Protein AF-A0A2W2GRZ0-F1 (afdb_monomer_lite)

Structure (mmCIF, N/CA/C/O backbone):
data_AF-A0A2W2GRZ0-F1
#
_entry.id   AF-A0A2W2GRZ0-F1
#
loop_
_atom_site.group_PDB
_atom_site.id
_atom_site.type_symbol
_atom_site.label_atom_id
_atom_site.label_alt_id
_atom_site.label_comp_id
_atom_site.label_asym_id
_atom_site.label_entity_id
_atom_site.label_seq_id
_atom_site.pdbx_PDB_ins_code
_atom_site.Cartn_x
_atom_site.Cartn_y
_atom_site.Cartn_z
_atom_site.occupancy
_a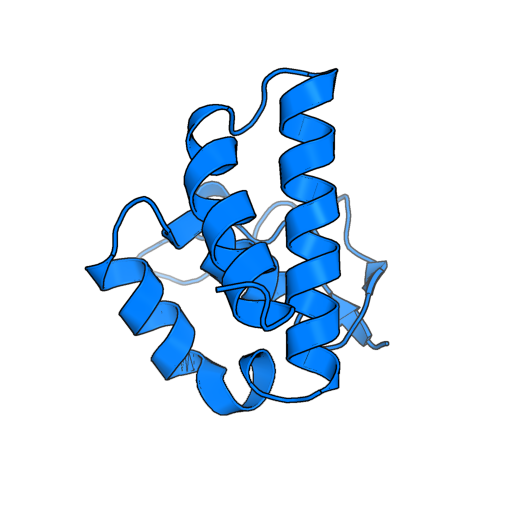tom_site.B_iso_or_equiv
_atom_site.auth_seq_id
_atom_site.auth_comp_id
_atom_site.auth_asym_id
_atom_site.auth_atom_id
_atom_site.pdbx_PDB_model_num
ATOM 1 N N . MET A 1 1 ? 1.954 5.872 15.792 1.00 89.19 1 MET A N 1
ATOM 2 C CA . MET A 1 1 ? 3.178 5.587 15.011 1.00 89.19 1 MET A CA 1
ATOM 3 C C . MET A 1 1 ? 3.865 4.347 15.564 1.00 89.19 1 MET A C 1
ATOM 5 O O . MET A 1 1 ? 3.862 4.187 16.784 1.00 89.19 1 MET A O 1
ATOM 9 N N . ARG A 1 2 ? 4.457 3.518 14.701 1.00 92.88 2 ARG A N 1
ATOM 10 C CA . ARG A 1 2 ? 5.312 2.356 15.021 1.00 92.88 2 ARG A CA 1
ATOM 11 C C . ARG A 1 2 ? 6.471 2.287 14.025 1.00 92.88 2 ARG A C 1
ATOM 13 O O . ARG A 1 2 ? 6.433 2.994 13.027 1.00 92.88 2 ARG A O 1
ATOM 20 N N . THR A 1 3 ? 7.485 1.480 14.321 1.00 96.00 3 THR A N 1
ATOM 21 C CA . THR A 1 3 ? 8.539 1.162 13.353 1.00 96.00 3 THR A CA 1
ATOM 22 C C . THR A 1 3 ? 7.947 0.368 12.193 1.00 96.00 3 THR A C 1
ATOM 24 O O . THR A 1 3 ? 7.301 -0.653 12.420 1.00 96.00 3 THR A O 1
ATOM 27 N N . GLU A 1 4 ? 8.159 0.852 10.977 1.00 96.06 4 GLU A N 1
ATOM 28 C CA . GLU A 1 4 ? 7.628 0.320 9.725 1.00 96.06 4 GLU A CA 1
ATOM 29 C C . GLU A 1 4 ? 8.758 0.279 8.682 1.00 96.06 4 GLU A C 1
ATOM 31 O O . GLU A 1 4 ? 9.711 1.052 8.759 1.00 96.06 4 GLU A O 1
ATOM 36 N N . HIS A 1 5 ? 8.649 -0.603 7.688 1.00 95.50 5 HIS A N 1
ATOM 37 C CA . HIS A 1 5 ? 9.616 -0.694 6.582 1.00 95.50 5 HIS A CA 1
ATOM 38 C C . HIS A 1 5 ? 9.606 0.550 5.672 1.00 95.50 5 HIS A C 1
ATOM 40 O O . HIS A 1 5 ? 10.603 0.872 5.045 1.00 95.50 5 HIS A O 1
ATOM 46 N N . THR A 1 6 ? 8.456 1.226 5.602 1.00 94.25 6 THR A N 1
ATOM 47 C CA . THR A 1 6 ? 8.105 2.369 4.734 1.00 94.25 6 THR A CA 1
ATOM 48 C C . THR A 1 6 ? 8.179 2.143 3.218 1.00 94.25 6 THR A C 1
ATOM 50 O O . THR A 1 6 ? 7.406 2.768 2.501 1.00 94.25 6 THR A O 1
ATOM 53 N N . ASP A 1 7 ? 8.951 1.167 2.740 1.00 94.75 7 ASP A N 1
ATOM 54 C CA . ASP A 1 7 ? 9.022 0.791 1.318 1.00 94.75 7 ASP A CA 1
ATOM 55 C C . ASP A 1 7 ? 8.657 -0.688 1.066 1.00 94.75 7 ASP A C 1
ATOM 57 O O . ASP A 1 7 ? 9.384 -1.466 0.452 1.00 94.75 7 ASP A O 1
ATOM 61 N N . LEU A 1 8 ? 7.569 -1.163 1.680 1.00 96.88 8 LEU A N 1
ATOM 62 C CA . LEU A 1 8 ? 7.194 -2.580 1.607 1.00 96.88 8 LEU A CA 1
ATOM 63 C C . LEU A 1 8 ? 6.388 -2.877 0.334 1.00 96.88 8 LEU A C 1
ATOM 65 O O . LEU A 1 8 ? 5.161 -2.802 0.344 1.00 96.88 8 LEU A O 1
ATOM 69 N N . HIS A 1 9 ? 7.069 -3.266 -0.743 1.00 95.81 9 HIS A N 1
ATOM 70 C CA . HIS A 1 9 ? 6.446 -3.718 -1.993 1.00 95.81 9 HIS A CA 1
ATOM 71 C C . HIS A 1 9 ? 6.978 -5.078 -2.467 1.00 95.81 9 HIS A C 1
ATOM 73 O O . HIS A 1 9 ? 7.917 -5.639 -1.905 1.00 95.81 9 HIS A O 1
ATOM 79 N N . TRP A 1 10 ? 6.373 -5.633 -3.521 1.00 96.75 10 TRP A N 1
ATOM 80 C CA . TRP A 1 10 ? 6.587 -7.024 -3.940 1.00 96.75 10 TRP A CA 1
ATOM 81 C C . TRP A 1 10 ? 8.041 -7.405 -4.247 1.00 96.75 10 TRP A C 1
ATOM 83 O O . TRP A 1 10 ? 8.422 -8.535 -3.952 1.00 96.75 10 TRP A O 1
ATOM 93 N N . SER A 1 11 ? 8.871 -6.503 -4.784 1.00 95.75 11 SER A N 1
ATOM 94 C CA . SER A 1 11 ? 10.296 -6.802 -5.022 1.00 95.75 11 SER A CA 1
ATOM 95 C C . SER A 1 11 ? 11.144 -6.865 -3.746 1.00 95.75 11 SER A C 1
ATOM 97 O O . SER A 1 11 ? 12.223 -7.451 -3.778 1.00 95.75 11 SER A O 1
ATOM 99 N N . ASN A 1 12 ? 10.641 -6.340 -2.624 1.00 97.50 12 ASN A N 1
ATOM 100 C CA . ASN A 1 12 ? 11.294 -6.406 -1.312 1.00 97.50 12 ASN A CA 1
ATOM 101 C C . ASN A 1 12 ? 10.874 -7.663 -0.530 1.00 97.50 12 ASN A C 1
ATOM 103 O O . ASN A 1 12 ? 11.270 -7.852 0.620 1.00 97.50 12 ASN A O 1
ATOM 107 N N . LEU A 1 13 ? 10.098 -8.556 -1.156 1.00 97.62 13 LEU A N 1
ATOM 108 C CA . LEU A 1 13 ? 9.668 -9.835 -0.603 1.00 97.62 13 LEU A CA 1
ATOM 109 C C . LEU A 1 13 ? 10.262 -10.998 -1.401 1.00 97.62 13 LEU A C 1
ATOM 111 O O . LEU A 1 13 ? 10.325 -10.980 -2.628 1.00 97.62 13 LEU A O 1
ATOM 115 N N . THR A 1 14 ? 10.648 -12.063 -0.703 1.00 97.50 14 THR A N 1
ATOM 116 C CA . THR A 1 14 ? 11.192 -13.278 -1.333 1.00 97.50 14 THR A CA 1
ATOM 117 C C . THR A 1 14 ? 10.270 -14.488 -1.185 1.00 97.50 14 THR A C 1
ATOM 119 O O . THR A 1 14 ? 9.400 -14.548 -0.315 1.00 97.50 14 THR A O 1
ATOM 122 N N . ARG A 1 15 ? 10.470 -15.477 -2.066 1.00 95.50 15 ARG A N 1
ATOM 123 C CA . ARG A 1 15 ? 9.818 -16.797 -2.049 1.00 95.50 15 ARG A CA 1
ATOM 124 C C . ARG A 1 15 ? 10.842 -17.896 -2.393 1.00 95.50 15 ARG A C 1
ATOM 126 O O . ARG A 1 15 ? 11.798 -17.591 -3.104 1.00 95.50 15 ARG A O 1
ATOM 133 N N . PRO A 1 16 ? 10.671 -19.164 -1.950 1.00 93.75 16 PRO A N 1
ATOM 134 C CA . PRO A 1 16 ? 9.538 -19.705 -1.185 1.00 93.75 16 PRO A CA 1
ATOM 135 C C . PRO A 1 16 ? 9.584 -19.374 0.311 1.00 93.75 16 PRO A C 1
ATOM 137 O O . PRO A 1 16 ? 8.548 -19.386 0.967 1.00 93.75 16 PRO A O 1
ATOM 140 N N . ARG A 1 17 ? 10.765 -19.061 0.854 1.00 97.12 17 ARG A N 1
ATOM 141 C CA . ARG A 1 17 ? 10.901 -18.557 2.222 1.00 97.12 17 ARG A CA 1
ATOM 142 C C . ARG A 1 17 ? 10.716 -17.047 2.208 1.00 97.12 17 ARG A C 1
ATOM 144 O O . ARG A 1 17 ? 11.405 -16.376 1.451 1.00 97.12 17 ARG A O 1
ATOM 151 N N . LEU A 1 18 ? 9.825 -16.548 3.058 1.00 96.50 18 LEU A N 1
ATOM 152 C CA . LEU A 1 18 ? 9.580 -15.121 3.204 1.00 96.50 18 LEU A CA 1
ATOM 153 C C . LEU A 1 18 ? 10.741 -14.449 3.947 1.00 96.50 18 LEU A C 1
ATOM 155 O O . LEU A 1 18 ? 10.971 -14.717 5.127 1.00 96.50 18 LEU A O 1
ATOM 159 N N . TRP A 1 19 ? 11.426 -13.552 3.248 1.00 97.56 19 TRP A N 1
ATOM 160 C CA . TRP A 1 19 ? 12.309 -12.529 3.807 1.00 97.56 19 TRP A CA 1
ATOM 161 C C . TRP A 1 19 ? 1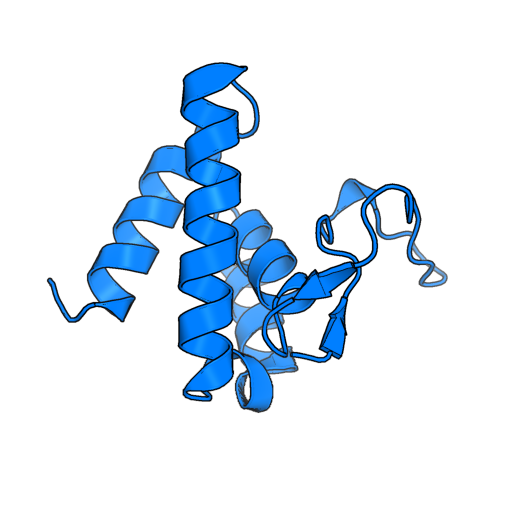1.852 -11.154 3.335 1.00 97.56 19 TRP A C 1
ATOM 163 O O . TRP A 1 19 ? 11.396 -11.032 2.197 1.00 97.56 19 TRP A O 1
ATOM 173 N N . ILE A 1 20 ? 12.020 -10.158 4.204 1.00 97.25 20 ILE A N 1
ATOM 174 C CA . ILE A 1 20 ? 11.827 -8.739 3.901 1.00 97.25 20 ILE A CA 1
ATOM 175 C C . ILE A 1 20 ? 13.215 -8.135 3.686 1.00 97.25 20 ILE A C 1
ATOM 177 O O . ILE A 1 20 ? 14.062 -8.203 4.584 1.00 97.25 20 ILE A O 1
ATOM 181 N N . LEU A 1 21 ? 13.449 -7.628 2.483 1.00 97.56 21 LEU A N 1
ATOM 182 C CA . LEU A 1 21 ? 14.704 -7.027 2.041 1.00 97.56 21 LEU A CA 1
ATOM 183 C C . LEU A 1 21 ? 14.603 -5.503 2.067 1.00 97.56 21 LEU A C 1
ATOM 185 O O . LEU A 1 21 ? 13.506 -4.980 2.136 1.00 97.56 21 LEU A O 1
ATOM 189 N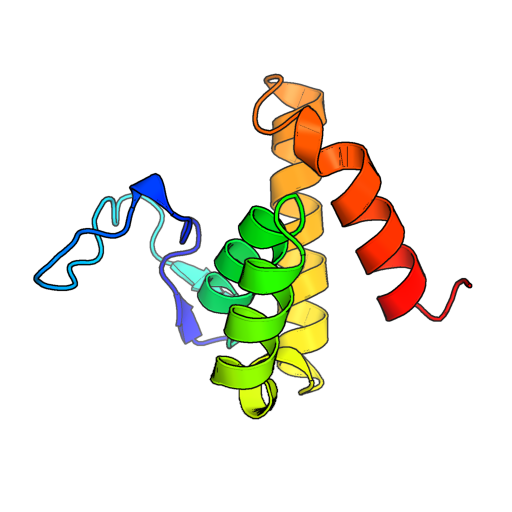 N . ASP A 1 22 ? 15.746 -4.838 1.921 1.00 95.94 22 ASP A N 1
ATOM 190 C CA . ASP A 1 22 ? 15.838 -3.398 1.654 1.00 95.94 22 ASP A CA 1
ATOM 191 C C . ASP A 1 22 ? 15.315 -2.469 2.762 1.00 95.94 22 ASP A C 1
ATOM 193 O O . ASP A 1 22 ? 14.474 -1.595 2.580 1.00 95.94 22 ASP A O 1
ATOM 197 N N . TRP A 1 23 ? 15.871 -2.648 3.959 1.00 96.00 23 TRP A N 1
ATOM 198 C CA . TRP A 1 23 ? 15.497 -1.875 5.140 1.00 96.00 23 TRP A CA 1
ATOM 199 C C . TRP A 1 23 ? 16.010 -0.424 5.125 1.00 96.00 23 TRP A C 1
ATOM 201 O O . TRP A 1 23 ? 15.889 0.251 6.136 1.00 96.00 23 TRP A O 1
ATOM 211 N N . GLU A 1 24 ? 16.611 0.097 4.056 1.00 94.75 24 GLU A N 1
ATOM 212 C CA . GLU A 1 24 ? 17.314 1.391 4.109 1.00 94.75 24 GLU A CA 1
ATOM 213 C C . GLU A 1 24 ? 16.422 2.596 4.477 1.00 94.75 24 GLU A C 1
ATOM 215 O O . GLU A 1 24 ? 16.923 3.582 5.020 1.00 94.75 24 GLU A O 1
ATOM 220 N N . TYR A 1 25 ? 15.104 2.478 4.281 1.00 90.62 25 TYR A N 1
ATOM 221 C CA . TYR A 1 25 ? 14.108 3.500 4.627 1.00 90.62 25 TYR A CA 1
ATOM 222 C C . TYR A 1 25 ? 13.247 3.160 5.854 1.00 90.62 25 TYR A C 1
ATOM 224 O O . TYR A 1 25 ? 12.204 3.784 6.062 1.00 90.62 25 TYR A O 1
ATOM 232 N N . TRP A 1 26 ? 13.633 2.186 6.685 1.00 91.88 26 TRP A N 1
ATOM 233 C CA . TRP A 1 26 ? 12.851 1.873 7.885 1.00 91.88 26 TRP A CA 1
ATOM 234 C C . TRP A 1 26 ? 12.748 3.099 8.807 1.00 91.88 26 TRP A C 1
ATOM 236 O O . TRP A 1 26 ? 13.745 3.755 9.103 1.00 91.88 26 TRP A O 1
ATOM 246 N N . ASP A 1 27 ? 11.540 3.415 9.282 1.00 94.06 27 ASP A N 1
ATOM 247 C CA . ASP A 1 27 ? 11.319 4.554 10.183 1.00 94.06 27 ASP A CA 1
ATOM 248 C C . ASP A 1 27 ? 9.985 4.435 10.947 1.00 94.06 27 ASP A C 1
ATOM 250 O O . ASP A 1 27 ? 9.213 3.485 10.788 1.00 94.06 27 ASP A O 1
ATOM 254 N N . ARG A 1 28 ? 9.693 5.403 11.820 1.00 96.00 28 ARG A N 1
ATOM 255 C CA . ARG A 1 28 ? 8.401 5.567 12.481 1.00 96.00 28 ARG A CA 1
ATOM 256 C C . ARG A 1 28 ? 7.359 6.096 11.498 1.00 96.00 28 ARG A C 1
ATOM 258 O O . ARG A 1 28 ? 7.372 7.269 11.144 1.00 96.00 28 ARG A O 1
ATOM 265 N N . ALA A 1 29 ? 6.362 5.279 11.183 1.00 94.38 29 ALA A N 1
ATOM 266 C CA . ALA A 1 29 ? 5.228 5.668 10.345 1.00 94.38 29 ALA A CA 1
ATOM 267 C C . ALA A 1 29 ? 3.883 5.357 11.043 1.00 94.38 29 ALA A C 1
ATOM 269 O O . ALA A 1 29 ? 3.863 4.803 12.158 1.00 94.38 29 ALA A O 1
ATOM 270 N N . PRO A 1 30 ? 2.729 5.775 10.482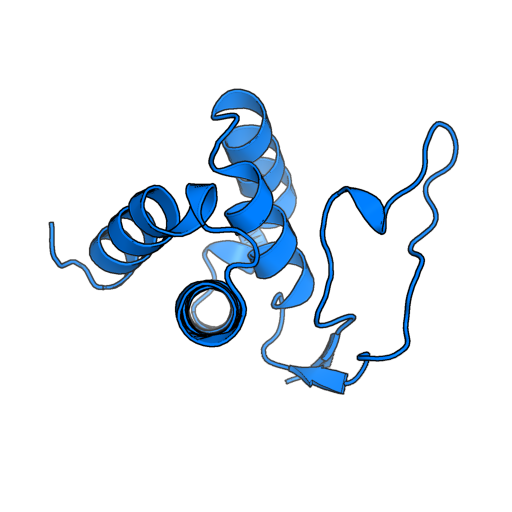 1.00 94.50 30 PRO A N 1
ATOM 271 C CA . PRO A 1 30 ? 1.421 5.295 10.923 1.00 94.50 30 PRO A CA 1
ATOM 272 C C . PRO A 1 30 ? 1.382 3.765 10.990 1.00 94.50 30 PRO A C 1
ATOM 274 O O . PRO A 1 30 ? 2.036 3.083 10.210 1.00 94.50 30 PRO A O 1
ATOM 277 N N . VAL A 1 31 ? 0.633 3.224 11.950 1.00 95.25 31 VAL A N 1
ATOM 278 C CA . VAL A 1 31 ? 0.526 1.767 12.100 1.00 95.25 31 VAL A CA 1
ATOM 279 C C . VAL A 1 31 ? -0.127 1.193 10.848 1.00 95.25 31 VAL A C 1
ATOM 281 O O . VAL A 1 31 ? -1.210 1.644 10.481 1.00 95.25 31 VAL A O 1
ATOM 284 N N . GLY A 1 32 ? 0.525 0.214 10.222 1.00 95.69 32 GLY A N 1
ATOM 285 C CA . GLY A 1 32 ? 0.045 -0.403 8.986 1.00 95.69 32 GLY A CA 1
ATOM 286 C C . GLY A 1 32 ? 0.552 0.274 7.714 1.00 95.69 32 GLY A C 1
ATOM 287 O O . GLY A 1 32 ? 0.093 -0.089 6.637 1.00 95.69 32 GLY A O 1
ATOM 288 N N . PHE A 1 33 ? 1.499 1.216 7.798 1.00 97.56 33 PHE A N 1
ATOM 289 C CA . PHE A 1 33 ? 2.054 1.883 6.615 1.00 97.56 33 PHE A CA 1
ATOM 290 C C . PHE A 1 33 ? 2.710 0.902 5.643 1.00 97.56 33 PHE A C 1
ATOM 292 O O . PHE A 1 33 ? 2.417 0.964 4.455 1.00 97.56 33 PHE A O 1
ATOM 299 N N . GLY A 1 34 ? 3.528 -0.047 6.115 1.00 97.31 34 GLY A N 1
ATOM 300 C CA . GLY A 1 34 ? 4.118 -1.043 5.215 1.00 97.31 34 GLY A CA 1
ATOM 301 C C . GLY A 1 34 ? 3.053 -1.888 4.507 1.00 97.31 34 GLY A C 1
ATOM 302 O O . GLY A 1 34 ? 3.115 -2.104 3.301 1.00 97.31 34 GLY A O 1
ATOM 303 N N . VAL A 1 35 ? 2.025 -2.317 5.240 1.00 97.56 35 VAL A N 1
ATOM 304 C CA . VAL A 1 35 ? 0.901 -3.079 4.675 1.00 97.56 35 VAL A CA 1
ATOM 305 C C . VAL A 1 35 ? 0.114 -2.245 3.660 1.00 97.56 35 VAL A C 1
ATOM 307 O O . VAL A 1 35 ? -0.262 -2.759 2.610 1.00 97.56 35 VAL A O 1
ATOM 310 N N . ALA A 1 36 ? -0.109 -0.964 3.947 1.00 98.44 36 ALA A N 1
ATOM 311 C CA . ALA A 1 36 ? -0.754 -0.036 3.032 1.00 98.44 36 ALA A CA 1
ATOM 312 C C . ALA A 1 36 ? 0.050 0.142 1.738 1.00 98.44 36 ALA A C 1
ATOM 314 O O . ALA A 1 36 ? -0.529 0.051 0.659 1.00 98.44 36 ALA A O 1
ATOM 315 N N . THR A 1 37 ? 1.373 0.312 1.826 1.00 98.19 37 THR A N 1
ATOM 316 C CA . THR A 1 37 ? 2.264 0.329 0.657 1.00 98.19 37 THR A CA 1
ATOM 317 C C . THR A 1 37 ? 2.101 -0.955 -0.160 1.00 98.19 37 THR A C 1
ATOM 319 O O . THR A 1 37 ? 1.787 -0.887 -1.348 1.00 98.19 37 THR A O 1
ATOM 322 N N . LEU A 1 38 ? 2.188 -2.131 0.472 1.00 98.50 38 LEU A N 1
ATOM 323 C CA . LEU A 1 38 ? 2.032 -3.420 -0.211 1.00 98.50 38 LEU A CA 1
ATOM 324 C C . LEU A 1 38 ? 0.669 -3.554 -0.910 1.00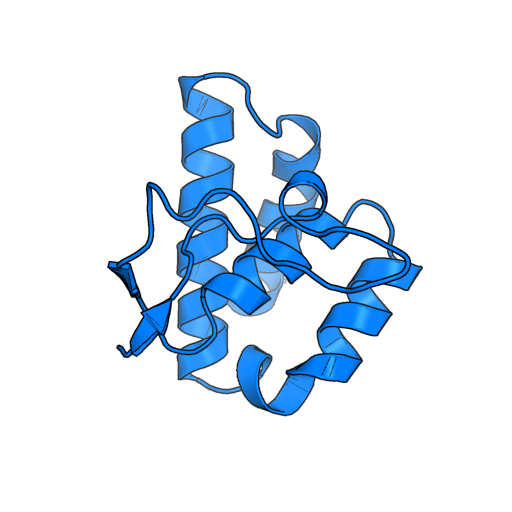 98.50 38 LEU A C 1
ATOM 326 O O . LEU A 1 38 ? 0.591 -4.025 -2.047 1.00 98.50 38 LEU A O 1
ATOM 330 N N . TYR A 1 39 ? -0.403 -3.134 -0.239 1.00 98.75 39 TYR A N 1
ATOM 331 C CA . TYR A 1 39 ? -1.755 -3.146 -0.788 1.00 98.75 39 TYR A CA 1
ATOM 332 C C . TYR A 1 39 ? -1.878 -2.235 -2.017 1.00 98.75 39 TYR A C 1
ATOM 334 O O . TYR A 1 39 ? -2.334 -2.692 -3.064 1.00 98.75 39 TYR A O 1
ATOM 342 N N . LEU A 1 40 ? -1.398 -0.990 -1.944 1.00 98.69 40 LEU A N 1
ATOM 343 C CA . LEU A 1 40 ? -1.456 -0.052 -3.070 1.00 98.69 40 LEU A CA 1
ATOM 344 C C . LEU A 1 40 ? -0.619 -0.527 -4.269 1.00 98.69 40 LEU A C 1
ATOM 346 O O . LEU A 1 40 ? -1.073 -0.434 -5.408 1.00 98.69 40 LEU A O 1
ATOM 350 N N . HIS A 1 41 ? 0.544 -1.141 -4.026 1.00 98.50 41 HIS A N 1
ATOM 351 C CA . HIS A 1 41 ? 1.346 -1.801 -5.068 1.00 98.50 41 HIS A CA 1
ATOM 352 C C . HIS A 1 41 ? 0.693 -3.060 -5.659 1.00 98.50 41 HIS A C 1
ATOM 354 O O . HIS A 1 41 ? 1.200 -3.621 -6.629 1.00 98.50 41 HIS A O 1
ATOM 360 N N . SER A 1 42 ? -0.423 -3.522 -5.095 1.00 98.62 42 SER A N 1
ATOM 361 C CA . SER A 1 42 ? -1.174 -4.674 -5.595 1.00 98.62 42 SER A CA 1
ATOM 362 C C . SER A 1 42 ? -2.364 -4.291 -6.474 1.00 98.62 42 SER A C 1
ATOM 364 O O . SER A 1 42 ? -2.926 -5.177 -7.111 1.00 98.62 42 SER A O 1
ATOM 366 N N . LEU A 1 43 ? -2.751 -3.009 -6.544 1.00 98.50 43 LEU A N 1
ATOM 367 C CA . LEU A 1 43 ? -3.998 -2.574 -7.195 1.00 98.50 43 LEU A CA 1
ATOM 368 C C . LEU A 1 43 ? -4.087 -2.904 -8.695 1.00 98.50 43 LEU A C 1
ATOM 370 O O . LEU A 1 43 ? -5.185 -3.046 -9.221 1.00 98.50 43 LEU A O 1
ATOM 374 N N . LEU A 1 44 ? -2.956 -3.092 -9.383 1.00 97.75 44 LEU A N 1
ATOM 375 C CA . LEU A 1 44 ? -2.936 -3.522 -10.791 1.00 97.75 44 LEU A CA 1
ATOM 376 C C . LEU A 1 44 ? -3.332 -4.986 -10.997 1.00 97.75 44 LEU A C 1
ATOM 378 O O . LEU A 1 44 ? -3.602 -5.401 -12.122 1.00 97.75 44 LEU A O 1
ATOM 382 N N . VAL A 1 45 ? -3.354 -5.779 -9.927 1.00 98.25 45 VAL A N 1
ATOM 383 C CA . VAL A 1 45 ? -3.752 -7.184 -9.953 1.00 98.25 45 VAL A CA 1
ATOM 384 C C . VAL A 1 45 ? -4.875 -7.362 -8.927 1.00 98.25 45 VAL A C 1
ATOM 386 O O . VAL A 1 45 ? -4.588 -7.685 -7.772 1.00 98.25 45 VAL A O 1
ATOM 389 N N . PRO A 1 46 ? -6.151 -7.157 -9.318 1.00 97.19 46 PRO A N 1
ATOM 390 C CA . PRO A 1 46 ? -7.281 -7.103 -8.386 1.00 97.19 46 PRO A CA 1
ATOM 391 C C . PRO A 1 46 ? -7.355 -8.295 -7.427 1.00 97.19 46 PRO A C 1
ATOM 393 O O . PRO A 1 46 ? -7.478 -8.105 -6.220 1.00 97.19 46 PRO A O 1
ATOM 396 N N . ASP A 1 47 ? -7.152 -9.516 -7.928 1.00 98.50 47 ASP A N 1
ATOM 397 C CA . ASP A 1 47 ? -7.145 -10.730 -7.100 1.00 98.50 47 ASP A CA 1
ATOM 398 C C . ASP A 1 47 ? -6.069 -10.697 -6.001 1.00 98.50 47 ASP A C 1
ATOM 400 O O . ASP A 1 47 ? -6.268 -11.208 -4.896 1.00 98.50 47 ASP A O 1
ATOM 404 N N . VAL A 1 48 ? -4.908 -10.100 -6.284 1.00 98.44 48 VAL A N 1
ATOM 405 C CA . VAL A 1 48 ? -3.826 -9.937 -5.306 1.00 98.44 48 VAL A CA 1
ATOM 406 C C . VAL A 1 48 ? -4.169 -8.821 -4.326 1.00 98.44 48 VAL A C 1
ATOM 408 O O . VAL A 1 48 ? -4.033 -9.038 -3.123 1.00 98.44 48 VAL A O 1
ATOM 411 N N . ALA A 1 49 ? -4.669 -7.677 -4.802 1.00 98.62 49 ALA A N 1
ATOM 412 C CA . ALA A 1 49 ? -5.118 -6.581 -3.942 1.00 98.62 49 ALA A CA 1
ATOM 413 C C . ALA A 1 49 ? -6.181 -7.046 -2.938 1.00 98.62 49 ALA A C 1
ATOM 415 O O . ALA A 1 49 ? -6.029 -6.811 -1.741 1.00 98.62 49 ALA A O 1
ATOM 416 N N . THR A 1 50 ? -7.195 -7.790 -3.390 1.00 98.62 50 THR A N 1
ATOM 417 C CA . THR A 1 50 ? -8.230 -8.375 -2.526 1.00 98.62 50 THR A CA 1
ATOM 418 C C . THR A 1 50 ? -7.637 -9.330 -1.493 1.00 98.62 50 THR A C 1
ATOM 420 O O . THR A 1 50 ? -8.028 -9.302 -0.329 1.00 98.62 50 THR A O 1
ATOM 423 N N . ARG A 1 51 ? -6.669 -10.171 -1.876 1.00 98.56 51 ARG A N 1
ATOM 424 C CA . ARG A 1 51 ? -6.010 -11.088 -0.931 1.00 98.56 51 ARG A CA 1
ATOM 425 C C . ARG A 1 51 ? -5.176 -10.352 0.113 1.00 98.56 51 ARG A C 1
ATOM 427 O O . ARG A 1 51 ? -5.197 -10.758 1.272 1.00 98.56 51 ARG A O 1
ATOM 434 N N . VAL A 1 52 ? -4.451 -9.303 -0.281 1.00 98.50 52 VAL A N 1
ATOM 435 C CA . VAL A 1 52 ? -3.689 -8.463 0.654 1.00 98.50 52 VAL A CA 1
ATOM 436 C C . VAL A 1 52 ? -4.643 -7.726 1.588 1.00 98.50 52 VAL A C 1
ATOM 438 O O . VAL A 1 52 ? -4.450 -7.799 2.797 1.00 98.50 52 VAL A O 1
ATOM 441 N N . HIS A 1 53 ? -5.693 -7.091 1.059 1.00 98.56 53 HIS A N 1
ATOM 442 C CA . HIS A 1 53 ? -6.694 -6.400 1.875 1.00 98.56 53 HIS A CA 1
ATOM 443 C C . HIS A 1 53 ? -7.323 -7.348 2.894 1.00 98.56 53 HIS A C 1
ATOM 445 O O . HIS A 1 53 ? -7.163 -7.130 4.088 1.00 98.56 53 HIS A O 1
ATOM 451 N N . ASN A 1 54 ? -7.897 -8.469 2.451 1.00 98.62 54 ASN A N 1
ATOM 452 C CA . ASN A 1 54 ? -8.532 -9.444 3.342 1.00 98.62 54 ASN A CA 1
ATOM 453 C C . ASN A 1 54 ? -7.567 -10.004 4.398 1.00 98.62 54 ASN A C 1
ATOM 455 O O . ASN A 1 54 ? -7.961 -10.238 5.537 1.00 98.62 54 ASN A O 1
ATOM 459 N N . GLY A 1 55 ? -6.302 -10.232 4.030 1.00 98.56 55 GLY A N 1
ATOM 460 C CA . GLY A 1 55 ? -5.282 -10.729 4.954 1.00 98.56 55 GLY A CA 1
ATOM 461 C C . GLY A 1 55 ? -4.886 -9.724 6.039 1.00 98.56 55 GLY A C 1
ATOM 462 O O . GLY A 1 55 ? -4.374 -10.132 7.080 1.00 98.56 55 GLY A O 1
ATOM 463 N N . PHE A 1 56 ? -5.130 -8.432 5.811 1.00 98.31 56 PHE A N 1
ATOM 464 C CA . PHE A 1 56 ? -4.758 -7.352 6.721 1.00 98.31 56 PHE A CA 1
ATOM 465 C C . PHE A 1 56 ? -5.900 -6.363 7.001 1.00 98.31 56 PHE A C 1
ATOM 467 O O . PHE A 1 56 ? -5.633 -5.221 7.384 1.00 98.31 56 PHE A O 1
ATOM 474 N N . ALA A 1 57 ? -7.156 -6.787 6.844 1.00 98.19 57 ALA A N 1
ATOM 475 C CA . ALA A 1 57 ? -8.331 -5.923 6.958 1.00 98.19 57 ALA A CA 1
ATOM 476 C C . ALA A 1 57 ? -8.389 -5.228 8.328 1.00 98.19 57 ALA A C 1
ATOM 478 O O . ALA A 1 57 ? -8.556 -4.014 8.399 1.00 98.19 57 ALA A O 1
ATOM 479 N N . ASP A 1 58 ? -8.087 -5.961 9.406 1.00 97.25 58 ASP A N 1
ATOM 480 C CA . ASP A 1 58 ? -8.013 -5.424 10.774 1.00 97.25 58 ASP A CA 1
ATOM 481 C C . ASP A 1 58 ? -7.064 -4.218 10.907 1.00 97.25 58 ASP A C 1
ATOM 483 O O . ASP A 1 58 ? -7.279 -3.332 11.737 1.00 97.25 58 ASP A O 1
ATOM 487 N N . LEU A 1 59 ? -5.994 -4.179 10.104 1.00 96.25 59 LEU A N 1
ATOM 488 C CA . LEU A 1 59 ? -5.065 -3.054 10.062 1.00 96.25 59 LEU A CA 1
ATOM 489 C C . LEU A 1 59 ? -5.553 -1.976 9.104 1.00 96.25 59 LEU A C 1
ATOM 491 O O . LEU A 1 59 ? -5.648 -0.822 9.520 1.00 96.25 59 LEU A O 1
ATOM 495 N N . LEU A 1 60 ? -5.838 -2.336 7.851 1.00 97.94 60 LEU A N 1
ATOM 496 C CA . LEU A 1 60 ? -6.148 -1.397 6.771 1.00 97.94 60 LEU A CA 1
ATOM 497 C C . LEU A 1 60 ? -7.442 -0.620 7.029 1.00 97.94 60 LEU A C 1
ATOM 499 O O . LEU A 1 60 ? -7.458 0.593 6.818 1.00 97.94 60 LEU A O 1
ATOM 503 N N . ASP A 1 61 ? -8.469 -1.277 7.562 1.00 97.19 61 ASP A N 1
ATOM 504 C CA . ASP A 1 61 ? -9.793 -0.683 7.780 1.00 97.19 61 ASP A CA 1
ATOM 505 C C . ASP A 1 61 ? -9.894 0.066 9.119 1.00 97.19 61 ASP A C 1
ATOM 507 O O . ASP A 1 61 ? -10.891 0.730 9.408 1.00 97.19 61 ASP A O 1
ATOM 511 N N . SER A 1 62 ? -8.846 0.014 9.948 1.00 96.62 62 SER A N 1
ATOM 512 C CA . SER A 1 62 ? -8.768 0.826 11.164 1.00 96.62 62 SER A CA 1
ATOM 513 C C . SER A 1 62 ? -8.602 2.319 10.828 1.00 96.62 62 SER A C 1
ATOM 515 O O . SER A 1 62 ? -7.998 2.651 9.806 1.00 96.62 62 SER A O 1
ATOM 517 N N . PRO A 1 63 ? -9.003 3.258 11.709 1.00 95.06 63 PRO A N 1
ATOM 518 C CA . PRO A 1 63 ? -8.768 4.689 11.481 1.00 95.06 63 PRO A CA 1
ATOM 519 C C . PRO A 1 63 ? -7.289 5.032 11.242 1.00 95.06 63 PRO A C 1
ATOM 521 O O . PRO A 1 63 ? -6.948 5.872 10.410 1.00 95.06 63 PRO A O 1
ATOM 524 N N . THR A 1 64 ? -6.379 4.351 11.946 1.00 95.69 64 THR A N 1
ATOM 525 C CA . THR A 1 64 ? -4.937 4.502 11.719 1.00 95.69 64 THR A CA 1
ATOM 526 C C . THR A 1 64 ? -4.483 3.910 10.390 1.00 95.69 64 THR A C 1
ATOM 528 O O . THR A 1 64 ? -3.581 4.471 9.772 1.00 95.69 64 THR A O 1
ATOM 531 N N . GLY A 1 65 ? -5.110 2.821 9.945 1.00 96.88 65 GLY A N 1
ATOM 532 C CA . GLY A 1 65 ? -4.849 2.168 8.666 1.00 96.88 65 GLY A CA 1
ATOM 533 C C . GLY A 1 65 ? -5.308 2.994 7.480 1.00 96.88 65 GLY A C 1
ATOM 534 O O . GLY A 1 65 ? -4.552 3.146 6.530 1.00 96.88 65 GLY A O 1
ATOM 535 N N . GLN A 1 66 ? -6.481 3.620 7.556 1.00 97.31 66 GLN A N 1
ATOM 536 C CA . GLN A 1 66 ? -6.934 4.578 6.544 1.00 97.31 66 GLN A CA 1
ATOM 537 C C . GLN A 1 66 ? -5.943 5.744 6.412 1.00 97.31 66 GLN A C 1
ATOM 539 O O . GLN A 1 66 ? -5.526 6.088 5.307 1.00 97.31 66 GLN A O 1
ATOM 544 N N . GLY A 1 67 ? -5.465 6.289 7.537 1.00 97.38 67 GLY A N 1
ATOM 545 C CA . GLY A 1 67 ? -4.393 7.290 7.530 1.00 97.38 67 GLY A CA 1
ATOM 546 C C . GLY A 1 67 ? -3.077 6.769 6.937 1.00 97.38 67 GLY A C 1
ATOM 547 O O . GLY A 1 67 ? -2.390 7.492 6.217 1.00 97.38 67 GLY A O 1
ATOM 548 N N . ALA A 1 68 ? -2.733 5.506 7.194 1.00 97.75 68 ALA A N 1
ATOM 549 C CA . ALA A 1 68 ? -1.565 4.853 6.613 1.00 97.75 68 ALA A CA 1
ATOM 550 C C . ALA A 1 68 ? -1.693 4.682 5.088 1.00 97.75 68 ALA A C 1
ATOM 552 O O . ALA A 1 68 ? -0.735 4.954 4.369 1.00 97.75 68 ALA A O 1
ATOM 553 N N . GLN A 1 69 ? -2.881 4.320 4.595 1.00 98.50 69 GLN A N 1
ATOM 554 C CA . GLN A 1 69 ? -3.204 4.233 3.169 1.00 98.50 69 GLN A CA 1
ATOM 555 C C . GLN A 1 69 ? -3.086 5.585 2.470 1.00 98.50 69 GLN A C 1
ATOM 557 O O . GLN A 1 69 ? -2.440 5.669 1.429 1.00 98.50 69 GLN A O 1
ATOM 562 N N . LEU A 1 70 ? -3.614 6.658 3.062 1.00 98.25 70 LEU A N 1
ATOM 563 C CA . LEU A 1 70 ? -3.457 8.011 2.518 1.00 98.25 70 LEU A CA 1
ATOM 564 C C . LEU A 1 70 ? -1.982 8.447 2.481 1.00 98.25 70 LEU A C 1
ATOM 566 O O . LEU A 1 70 ? -1.530 9.028 1.495 1.00 98.25 70 LEU A O 1
ATOM 570 N N . GLY A 1 71 ? -1.212 8.135 3.528 1.00 97.12 71 GLY A N 1
ATOM 571 C CA . GLY A 1 71 ? 0.224 8.419 3.575 1.00 97.12 71 GLY A CA 1
ATOM 572 C C . GLY A 1 71 ? 1.022 7.658 2.510 1.00 97.12 71 GLY A C 1
ATOM 573 O O . GLY A 1 71 ? 1.840 8.257 1.810 1.00 97.12 71 GLY A O 1
ATOM 574 N N . ALA A 1 72 ? 0.764 6.358 2.354 1.00 97.81 72 ALA A N 1
ATOM 575 C CA . ALA A 1 72 ? 1.395 5.531 1.328 1.00 97.81 72 ALA A CA 1
ATOM 576 C C . ALA A 1 72 ? 1.002 5.995 -0.085 1.00 97.81 72 ALA A C 1
ATOM 578 O O . ALA A 1 72 ? 1.860 6.113 -0.958 1.00 97.81 72 ALA A O 1
ATOM 579 N N . ALA A 1 73 ? -0.265 6.359 -0.299 1.00 98.38 73 ALA A N 1
ATOM 580 C CA . ALA A 1 73 ? -0.737 6.911 -1.564 1.00 98.38 73 ALA A CA 1
ATOM 581 C C . ALA A 1 73 ? -0.028 8.225 -1.914 1.00 98.38 73 ALA A C 1
ATOM 583 O O . ALA A 1 73 ? 0.437 8.393 -3.041 1.00 98.38 73 ALA A O 1
ATOM 584 N N . ALA A 1 74 ? 0.123 9.135 -0.946 1.00 97.62 74 ALA A N 1
ATOM 585 C CA . ALA A 1 74 ? 0.875 10.371 -1.140 1.00 97.62 74 ALA A CA 1
ATOM 586 C C . ALA A 1 74 ? 2.341 10.097 -1.514 1.00 97.62 74 ALA A C 1
ATOM 588 O O . ALA A 1 74 ? 2.883 10.773 -2.390 1.00 97.62 74 ALA A O 1
ATOM 589 N N . HIS A 1 75 ? 2.971 9.091 -0.898 1.00 95.62 75 HIS A N 1
ATOM 590 C CA . HIS A 1 75 ? 4.332 8.672 -1.235 1.00 95.62 75 HIS A CA 1
ATOM 591 C C . HIS A 1 75 ? 4.428 8.151 -2.678 1.00 95.62 75 HIS A C 1
ATOM 593 O O . HIS A 1 75 ? 5.227 8.671 -3.458 1.00 95.62 75 HIS A O 1
ATOM 599 N N . ILE A 1 76 ? 3.584 7.182 -3.053 1.00 97.25 76 ILE A N 1
ATOM 600 C CA . ILE A 1 76 ? 3.564 6.572 -4.393 1.00 97.25 76 ILE A CA 1
ATOM 601 C C . ILE A 1 76 ? 3.312 7.636 -5.465 1.00 97.25 76 ILE A C 1
ATOM 603 O O . ILE A 1 76 ? 4.080 7.750 -6.417 1.00 97.25 76 ILE A O 1
ATOM 607 N N . LEU A 1 77 ? 2.283 8.470 -5.285 1.00 98.12 77 LEU A N 1
ATOM 608 C CA . LEU A 1 77 ? 1.952 9.538 -6.229 1.00 98.12 77 LEU A CA 1
ATOM 609 C C . LEU A 1 77 ? 3.078 10.574 -6.336 1.00 98.12 77 LEU A C 1
ATOM 611 O O . LEU A 1 77 ? 3.412 11.002 -7.436 1.00 98.12 77 LEU A O 1
ATOM 615 N N . SER A 1 78 ? 3.698 10.959 -5.217 1.00 96.94 78 SER A N 1
ATOM 616 C CA . SER A 1 78 ? 4.835 11.889 -5.213 1.00 96.94 78 SER A CA 1
ATOM 617 C C . SER A 1 78 ? 6.016 11.350 -6.022 1.00 96.94 78 SER A C 1
ATOM 619 O O . SER A 1 78 ? 6.552 12.072 -6.865 1.00 96.94 78 SER A O 1
ATOM 621 N N . ARG A 1 79 ? 6.402 10.084 -5.818 1.00 95.25 79 ARG A N 1
ATOM 622 C CA . ARG A 1 79 ? 7.468 9.450 -6.611 1.00 95.25 79 ARG A CA 1
ATOM 623 C C . ARG A 1 79 ? 7.098 9.386 -8.085 1.00 95.25 79 ARG A C 1
ATOM 625 O O . ARG A 1 79 ? 7.897 9.779 -8.931 1.00 95.25 79 ARG A O 1
ATOM 632 N N . SER A 1 80 ? 5.851 9.034 -8.364 1.00 96.50 80 SER A N 1
ATOM 633 C CA . SER A 1 80 ? 5.347 8.948 -9.723 1.00 96.50 80 SER A CA 1
ATOM 634 C C . SER A 1 80 ? 5.377 10.261 -10.489 1.00 96.50 80 SER A C 1
ATOM 636 O O . SER A 1 80 ? 5.767 10.284 -11.650 1.00 96.50 80 SER A O 1
ATOM 638 N N . TYR A 1 81 ? 5.072 11.385 -9.842 1.00 94.94 81 TYR A N 1
ATOM 639 C CA . TYR A 1 81 ? 5.164 12.688 -10.503 1.00 94.94 81 TYR A CA 1
ATOM 640 C C . TYR A 1 81 ? 6.581 13.238 -10.619 1.00 94.94 81 TYR A C 1
ATOM 642 O O . TYR A 1 81 ? 6.847 14.046 -11.506 1.00 94.94 81 TYR A O 1
ATOM 650 N N . ARG A 1 82 ? 7.479 12.874 -9.699 1.00 94.81 82 ARG A N 1
ATOM 651 C CA . ARG A 1 82 ? 8.800 13.511 -9.594 1.00 94.81 82 ARG A CA 1
ATOM 652 C C . ARG A 1 82 ? 9.897 12.758 -10.327 1.00 94.81 82 ARG A C 1
ATOM 654 O O . ARG A 1 82 ? 10.827 13.401 -10.806 1.00 94.81 82 ARG A O 1
ATOM 661 N N . VAL A 1 83 ? 9.821 11.432 -10.346 1.00 93.19 83 VAL A N 1
ATOM 662 C CA . VAL A 1 83 ? 10.878 10.557 -10.874 1.00 93.19 83 VAL A CA 1
ATOM 663 C C . VAL A 1 83 ? 10.336 9.431 -11.762 1.00 93.19 83 VAL A C 1
ATOM 665 O O . VAL A 1 83 ? 11.103 8.557 -12.136 1.00 93.19 83 VAL A O 1
ATOM 668 N N . ASP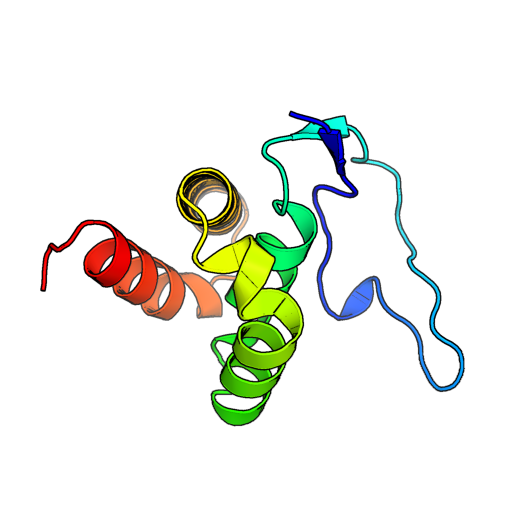 A 1 84 ? 9.046 9.476 -12.121 1.00 90.00 84 ASP A N 1
ATOM 669 C CA . ASP A 1 84 ? 8.351 8.524 -13.011 1.00 90.00 84 ASP A CA 1
ATOM 670 C C . ASP A 1 84 ? 8.263 7.072 -12.493 1.00 90.00 84 ASP A C 1
ATOM 672 O O . ASP A 1 84 ? 7.828 6.161 -13.195 1.00 90.00 84 ASP A O 1
ATOM 676 N N . ASP A 1 85 ? 8.598 6.847 -11.221 1.00 90.94 85 ASP A N 1
ATOM 677 C CA . ASP A 1 85 ? 8.378 5.555 -10.569 1.00 90.94 85 ASP A CA 1
ATOM 678 C C . ASP A 1 85 ? 6.882 5.253 -10.445 1.00 90.94 85 ASP A C 1
ATOM 680 O O . ASP A 1 85 ? 6.077 6.108 -10.080 1.00 90.94 85 ASP A O 1
ATOM 684 N N . TYR A 1 86 ? 6.486 4.001 -10.663 1.00 93.31 86 TYR A N 1
ATOM 685 C CA . TYR A 1 86 ? 5.103 3.567 -10.445 1.00 93.31 86 TYR A CA 1
ATOM 686 C C . TYR A 1 86 ? 4.059 4.371 -11.254 1.00 93.31 86 TYR A C 1
ATOM 688 O O . TYR A 1 86 ? 2.930 4.544 -10.795 1.00 93.31 86 TYR A O 1
ATOM 696 N N . ALA A 1 87 ? 4.410 4.885 -12.440 1.00 95.81 87 ALA A N 1
ATOM 697 C CA . ALA A 1 87 ? 3.510 5.646 -13.323 1.00 95.81 87 ALA A CA 1
ATOM 698 C C . ALA A 1 87 ? 2.146 4.958 -13.541 1.00 95.81 87 ALA A C 1
ATOM 700 O O . ALA A 1 87 ? 1.084 5.569 -13.432 1.00 95.81 87 ALA A O 1
ATOM 701 N N . GLU A 1 88 ? 2.179 3.648 -13.748 1.00 96.94 88 GLU A N 1
ATOM 702 C CA . GLU A 1 88 ? 1.036 2.730 -13.803 1.00 96.94 88 GLU A CA 1
ATOM 703 C C . GLU A 1 88 ? 0.115 2.735 -12.570 1.00 96.94 88 GLU A C 1
ATOM 705 O O . GLU A 1 88 ? -1.082 2.478 -12.701 1.00 96.94 88 GLU A O 1
ATOM 710 N N . LEU A 1 89 ? 0.628 3.058 -11.378 1.00 97.88 89 LEU A N 1
ATOM 711 C CA . LEU A 1 89 ? -0.164 3.127 -10.149 1.00 97.88 89 LEU A CA 1
ATOM 712 C C . LEU A 1 89 ? -0.905 4.455 -9.978 1.00 97.88 89 LEU A C 1
ATOM 714 O O . LEU A 1 89 ? -1.800 4.525 -9.137 1.00 97.88 89 LEU A O 1
ATOM 718 N N . GLN A 1 90 ? -0.598 5.500 -10.756 1.00 97.94 90 GLN A N 1
ATOM 719 C CA . GLN A 1 90 ? -1.202 6.823 -10.553 1.00 97.94 90 GLN A CA 1
ATOM 720 C C . GLN A 1 90 ? -2.730 6.791 -10.579 1.00 97.94 90 GLN A C 1
ATOM 722 O O . GLN A 1 90 ? -3.374 7.367 -9.703 1.00 97.94 90 GLN A O 1
ATOM 727 N N . HIS A 1 91 ? -3.309 6.140 -11.589 1.00 97.88 91 HIS A N 1
ATOM 728 C CA . HIS A 1 91 ? -4.757 6.063 -11.745 1.00 97.88 91 HIS A CA 1
ATOM 729 C C . HIS A 1 91 ? -5.428 5.236 -10.634 1.00 97.88 91 HIS A C 1
ATOM 731 O O . HIS A 1 91 ? -6.232 5.819 -9.902 1.00 97.88 91 HIS A O 1
ATOM 737 N N . PRO A 1 92 ? -5.075 3.951 -10.418 1.00 98.31 92 PRO A N 1
ATOM 738 C CA . PRO A 1 92 ? -5.740 3.142 -9.396 1.00 98.31 92 PRO A CA 1
ATOM 739 C C . PRO A 1 92 ? -5.518 3.669 -7.970 1.00 98.31 92 PRO A C 1
ATOM 741 O O . PRO A 1 92 ? -6.419 3.588 -7.139 1.00 98.31 92 PRO A O 1
ATOM 744 N N . VAL A 1 93 ? -4.356 4.260 -7.663 1.00 98.50 93 VAL A N 1
ATOM 745 C CA . VAL A 1 93 ? -4.116 4.854 -6.336 1.00 98.50 93 VAL A CA 1
ATOM 746 C C . VAL A 1 93 ? -4.976 6.099 -6.119 1.00 98.50 93 VAL A C 1
ATOM 748 O O . VAL A 1 93 ? -5.478 6.299 -5.016 1.00 98.50 93 VAL A O 1
ATOM 751 N N . ARG A 1 94 ? -5.188 6.933 -7.146 1.00 98.06 94 ARG A N 1
ATOM 752 C CA . ARG A 1 94 ? -6.089 8.094 -7.040 1.00 98.06 94 ARG A CA 1
ATOM 753 C C . ARG A 1 94 ? -7.536 7.680 -6.831 1.00 98.06 94 ARG A C 1
ATOM 755 O O . ARG A 1 94 ? -8.178 8.236 -5.946 1.00 98.06 94 ARG A O 1
ATOM 762 N N . GLU A 1 95 ? -8.010 6.711 -7.604 1.00 98.06 95 GLU A N 1
ATOM 763 C CA . GLU A 1 95 ? -9.357 6.157 -7.457 1.00 98.06 95 GLU A CA 1
ATOM 764 C C . GLU A 1 95 ? -9.560 5.586 -6.044 1.00 98.06 95 GLU A C 1
ATOM 766 O O . GLU A 1 95 ? -10.542 5.890 -5.369 1.00 98.06 95 GLU A O 1
ATOM 771 N N . HIS A 1 96 ? -8.577 4.839 -5.532 1.00 97.94 96 HIS A N 1
ATOM 772 C CA . HIS A 1 96 ? -8.616 4.319 -4.165 1.00 97.94 96 HIS A CA 1
ATOM 773 C C . HIS A 1 96 ? -8.672 5.427 -3.101 1.00 97.94 96 HIS A C 1
ATOM 775 O O . HIS A 1 96 ? -9.438 5.335 -2.143 1.00 97.94 96 HIS A O 1
ATOM 781 N N . VAL A 1 97 ? -7.889 6.499 -3.263 1.00 97.88 97 VAL A N 1
ATOM 782 C CA . VAL A 1 97 ? -7.919 7.654 -2.347 1.00 97.88 97 VAL A CA 1
ATOM 783 C C . VAL A 1 97 ? -9.280 8.350 -2.366 1.00 97.88 97 VAL A C 1
ATOM 785 O O . VAL A 1 97 ? -9.785 8.696 -1.302 1.00 97.88 97 VAL A O 1
ATOM 788 N N . GLN A 1 98 ? -9.885 8.525 -3.541 1.00 97.25 98 GLN A N 1
ATOM 789 C CA . GLN A 1 98 ? -11.222 9.112 -3.683 1.00 97.25 98 GLN A CA 1
ATOM 790 C C . GLN A 1 98 ? -12.269 8.299 -2.914 1.00 97.25 98 GLN A C 1
ATOM 792 O O . GLN A 1 98 ? -13.002 8.852 -2.091 1.00 97.25 98 GLN A O 1
ATOM 797 N N . HIS A 1 99 ? -12.249 6.972 -3.067 1.00 95.25 99 HIS A N 1
ATOM 798 C CA . HIS A 1 99 ? -13.109 6.077 -2.293 1.00 95.25 99 HIS A CA 1
ATOM 799 C C . HIS A 1 99 ? -12.876 6.192 -0.778 1.00 95.25 99 HIS A C 1
ATOM 801 O O . HIS A 1 99 ? -13.839 6.255 -0.014 1.00 95.25 99 HIS A O 1
ATOM 807 N N . LEU A 1 100 ? -11.618 6.265 -0.326 1.00 94.81 100 LEU A N 1
ATOM 808 C CA . LEU A 1 100 ? -11.291 6.421 1.099 1.00 94.81 100 LEU A CA 1
ATOM 809 C C . LEU A 1 100 ? -11.766 7.752 1.694 1.00 94.81 100 LEU A C 1
ATOM 811 O O . LEU A 1 100 ? -12.107 7.800 2.876 1.00 94.81 100 LEU A O 1
ATOM 815 N N . LEU A 1 101 ? -11.770 8.829 0.907 1.00 93.88 101 LEU A N 1
ATOM 816 C CA . LEU A 1 101 ? -12.211 10.155 1.346 1.00 93.88 101 LEU A CA 1
ATOM 817 C C . LEU A 1 101 ? -13.737 10.333 1.287 1.00 93.88 101 LEU A C 1
ATOM 819 O O . LEU A 1 101 ? -14.246 11.360 1.734 1.00 93.88 101 LEU A O 1
ATOM 823 N N . GLY A 1 102 ? -14.473 9.339 0.778 1.00 87.25 102 GLY A N 1
ATOM 824 C CA . GLY A 1 102 ? -15.914 9.447 0.548 1.00 87.25 102 GLY A CA 1
ATOM 825 C C . GLY A 1 102 ? -16.266 10.350 -0.638 1.00 87.25 102 GLY A C 1
ATOM 826 O O . GLY A 1 102 ? -17.385 10.850 -0.715 1.00 87.25 102 GLY A O 1
ATOM 827 N N . GLU A 1 103 ? -15.315 10.574 -1.545 1.00 70.69 103 GLU A N 1
ATOM 828 C CA . GLU A 1 103 ? -15.482 11.332 -2.783 1.00 70.69 103 GLU A CA 1
ATOM 829 C C . GLU A 1 103 ? -15.759 10.349 -3.932 1.00 70.69 103 GLU A C 1
ATOM 831 O O . GLU A 1 103 ? -14.882 10.076 -4.747 1.00 70.69 103 GLU A O 1
ATOM 836 N N . GLY A 1 104 ? -16.962 9.767 -3.962 1.00 51.03 104 GLY A N 1
ATOM 837 C CA . GLY A 1 104 ? -17.395 8.793 -4.974 1.00 51.03 104 GLY A CA 1
ATOM 838 C C . GLY A 1 104 ? -18.834 9.006 -5.411 1.00 51.03 104 GLY A C 1
ATOM 839 O O . GLY A 1 104 ? -19.681 9.243 -4.520 1.00 51.03 104 GLY A O 1
#

Secondary structure (DSSP, 8-state):
-EEE-S---GGGB-SSS--B--GGG-EEESTTHHHHHHHHTTTTSHHHHHHHHHHTHHHHTSHHHHHHHHHHHHHHHHHHHHH-TTGGGHHHHHHHHHHHHT--

pLDDT: mean 95.8, std 5.53, range [51.03, 98.75]

Foldseek 3Di:
DDWDLLQQADVQFDPPDTDGHDSVPTDDDQFCLNLLLHLLNCQVPVVSNVVSCVVQVVQCVDPSNLVSNVVSLCVQCVCCVPVVPPVVSVVSSVVVNCVSVVND

Sequence (104 aa):
MRTEHTDLHWSNLTRPRLWILDWEYWDRAPVGFGVATLYLHSLLVPDVATRVHNGFADLLDSPTGQGAQLGAAAHILSRSYRVDDYAELQHPVREHVQHLLGEG

Radius of gyration: 13.04 Å; chains: 1; bounding box: 35×33×29 Å

Organism: NCBI:txid2666298